Protein AF-A0A9D7PU67-F1 (afdb_monomer_lite)

Structure (mmCIF, N/CA/C/O backbone):
data_AF-A0A9D7PU67-F1
#
_entry.id   AF-A0A9D7PU67-F1
#
loop_
_atom_site.group_PDB
_atom_site.id
_atom_site.type_symbol
_atom_site.label_atom_id
_atom_site.label_alt_id
_atom_site.label_comp_id
_atom_site.label_asym_id
_atom_site.label_entity_id
_atom_site.label_seq_id
_atom_site.pdbx_PDB_ins_code
_atom_site.Cartn_x
_atom_site.Cartn_y
_atom_site.Cartn_z
_atom_site.occupancy
_atom_site.B_iso_or_equiv
_atom_site.auth_seq_id
_atom_site.auth_comp_id
_atom_site.auth_asym_id
_atom_site.auth_atom_id
_atom_site.pdbx_PDB_model_num
ATOM 1 N N . MET A 1 1 ? 16.596 6.569 -19.441 1.00 32.72 1 MET A N 1
ATOM 2 C CA . MET A 1 1 ? 15.297 6.481 -18.750 1.00 32.72 1 MET A CA 1
ATOM 3 C C . MET A 1 1 ? 15.361 5.242 -17.874 1.00 32.72 1 MET A C 1
ATOM 5 O O . MET A 1 1 ? 14.913 4.185 -18.281 1.00 32.72 1 MET A O 1
ATOM 9 N N . PHE A 1 2 ? 16.075 5.347 -16.754 1.00 24.53 2 PHE A N 1
ATOM 10 C CA . PHE A 1 2 ? 16.159 4.300 -15.739 1.00 24.53 2 PHE A CA 1
ATOM 11 C C . PHE A 1 2 ? 15.417 4.847 -14.527 1.00 24.53 2 PHE A C 1
ATOM 13 O O . PHE A 1 2 ? 15.648 5.989 -14.125 1.00 24.53 2 PHE A O 1
ATOM 20 N N . CYS A 1 3 ? 14.416 4.084 -14.109 1.00 28.28 3 CYS A N 1
ATOM 21 C CA . CYS A 1 3 ? 13.484 4.424 -13.052 1.00 28.28 3 CYS A CA 1
ATOM 22 C C . CYS A 1 3 ? 14.234 4.480 -11.714 1.00 28.28 3 CYS A C 1
ATOM 24 O O . CYS A 1 3 ? 15.196 3.744 -11.523 1.00 28.28 3 CYS A O 1
ATOM 26 N N . LEU A 1 4 ? 13.807 5.410 -10.864 1.00 29.77 4 LEU A N 1
ATOM 27 C CA . LEU A 1 4 ? 14.321 5.744 -9.538 1.00 29.77 4 LEU A CA 1
ATOM 28 C C . LEU A 1 4 ? 15.015 4.587 -8.784 1.00 29.77 4 LEU A C 1
ATOM 30 O O . LEU A 1 4 ? 14.362 3.632 -8.381 1.00 29.77 4 LEU A O 1
ATOM 34 N N . ASP A 1 5 ? 16.305 4.774 -8.490 1.00 30.78 5 ASP A N 1
ATOM 35 C CA . ASP A 1 5 ? 17.040 4.103 -7.411 1.00 30.78 5 ASP A CA 1
ATOM 36 C C . ASP A 1 5 ? 16.434 4.494 -6.042 1.00 30.78 5 ASP A C 1
ATOM 38 O O . ASP A 1 5 ? 16.908 5.442 -5.406 1.00 30.78 5 ASP A O 1
ATOM 42 N N . ILE A 1 6 ? 15.387 3.812 -5.562 1.00 40.22 6 ILE A N 1
ATOM 43 C CA . ILE A 1 6 ? 14.903 4.017 -4.178 1.00 40.22 6 ILE A CA 1
ATOM 44 C C . ILE A 1 6 ? 15.603 3.087 -3.177 1.00 40.22 6 ILE A C 1
ATOM 46 O O . ILE A 1 6 ? 15.678 3.439 -2.001 1.00 40.22 6 ILE A O 1
ATOM 50 N N . CYS A 1 7 ? 16.226 1.982 -3.600 1.00 36.12 7 CYS A N 1
ATOM 51 C CA . CYS A 1 7 ? 16.802 1.022 -2.650 1.00 36.12 7 CYS A CA 1
ATOM 52 C C . CYS A 1 7 ? 18.267 0.629 -2.912 1.00 36.12 7 CYS A C 1
ATOM 54 O O . CYS A 1 7 ? 18.661 -0.529 -2.796 1.00 36.12 7 CYS A O 1
ATOM 56 N N . GLN A 1 8 ? 19.154 1.600 -3.156 1.00 37.44 8 GLN A N 1
ATOM 57 C CA . GLN A 1 8 ? 20.599 1.332 -3.062 1.00 37.44 8 GLN A CA 1
ATOM 58 C C . GLN A 1 8 ? 21.043 1.264 -1.592 1.00 37.44 8 GLN A C 1
ATOM 60 O O . GLN A 1 8 ? 21.453 2.257 -0.988 1.00 37.44 8 GLN A O 1
ATOM 65 N N . SER A 1 9 ? 20.935 0.052 -1.041 1.00 42.44 9 SER A N 1
ATOM 66 C CA . SER A 1 9 ? 21.651 -0.530 0.103 1.00 42.44 9 SER A CA 1
ATOM 67 C C . SER A 1 9 ? 22.653 0.406 0.804 1.00 42.44 9 SER A C 1
ATOM 69 O O . SER A 1 9 ? 23.868 0.357 0.603 1.00 42.44 9 SER A O 1
ATOM 71 N N . LYS A 1 10 ? 22.149 1.269 1.686 1.00 42.69 10 LYS A N 1
ATOM 72 C CA . LYS A 1 10 ? 22.955 1.946 2.703 1.00 42.69 10 LYS A CA 1
ATOM 73 C C . LYS A 1 10 ? 22.209 1.841 4.015 1.00 42.69 10 LYS A C 1
ATOM 75 O O . LYS A 1 10 ? 21.038 2.182 4.089 1.00 42.69 10 LYS A O 1
ATOM 80 N N . LYS A 1 11 ? 22.900 1.391 5.067 1.00 45.78 11 LYS A N 1
ATOM 81 C CA . LYS A 1 11 ? 22.454 1.552 6.456 1.00 45.78 11 LYS A CA 1
ATOM 82 C C . LYS A 1 11 ? 22.126 3.028 6.667 1.00 45.78 11 LYS A C 1
ATOM 84 O O . LYS A 1 11 ? 23.031 3.839 6.868 1.00 45.78 11 LYS A O 1
ATOM 89 N N . VAL A 1 12 ? 20.848 3.380 6.584 1.00 50.66 12 VAL A N 1
ATOM 90 C CA . VAL A 1 12 ? 20.417 4.754 6.783 1.00 50.66 12 VAL A CA 1
ATOM 91 C C . VAL A 1 12 ? 20.365 4.984 8.290 1.00 50.66 12 VAL A C 1
ATOM 93 O O . VAL A 1 12 ? 19.400 4.645 8.971 1.00 50.66 12 VAL A O 1
ATOM 96 N N . VAL A 1 13 ? 21.463 5.489 8.854 1.00 49.72 13 VAL A N 1
ATOM 97 C CA . VAL A 1 13 ? 21.493 5.932 10.252 1.00 49.72 13 VAL A CA 1
ATOM 98 C C . VAL A 1 13 ? 20.797 7.288 10.304 1.00 49.72 13 VAL A C 1
ATOM 100 O O . VAL A 1 13 ? 21.420 8.335 10.150 1.00 49.72 13 VAL A O 1
ATOM 103 N N . LEU A 1 14 ? 19.475 7.254 10.458 1.00 52.66 14 LEU A N 1
ATOM 104 C CA . LEU A 1 14 ? 18.619 8.434 10.459 1.00 52.66 14 LEU A CA 1
ATOM 105 C C . LEU A 1 14 ? 18.465 8.969 11.899 1.00 52.66 14 LEU A C 1
ATOM 107 O O . LEU A 1 14 ? 17.792 8.363 12.734 1.00 52.66 14 LEU A O 1
ATOM 111 N N . ARG A 1 15 ? 19.111 10.106 12.212 1.00 50.06 15 ARG A N 1
ATOM 112 C CA . ARG A 1 15 ? 18.971 10.834 13.490 1.00 50.06 15 ARG A CA 1
ATOM 113 C C . ARG A 1 15 ? 18.089 12.070 13.293 1.00 50.06 15 ARG A C 1
ATOM 115 O O . ARG A 1 15 ? 18.586 13.130 12.937 1.00 50.06 15 ARG A O 1
ATOM 122 N N . PHE A 1 16 ? 16.790 11.900 13.529 1.00 57.41 16 PHE A N 1
ATOM 123 C CA . PHE A 1 16 ? 15.740 12.853 13.154 1.00 57.41 16 PHE A CA 1
ATOM 124 C C . PHE A 1 16 ? 14.563 12.844 14.156 1.00 57.41 16 PHE A C 1
ATOM 126 O O . PHE A 1 16 ? 14.526 11.957 15.023 1.00 57.41 16 PHE A O 1
ATOM 133 N N . PRO A 1 17 ? 13.619 13.810 14.092 1.00 71.88 17 PRO A N 1
ATOM 134 C CA . PRO A 1 17 ? 12.368 13.788 14.863 1.00 71.88 17 PRO A CA 1
ATOM 135 C C . PRO A 1 17 ? 11.592 12.461 14.736 1.00 71.88 17 PRO A C 1
ATOM 137 O O . PRO A 1 17 ? 11.813 11.660 13.829 1.00 71.88 17 PRO A O 1
ATOM 140 N N . MET A 1 18 ? 10.686 12.199 15.686 1.00 73.25 18 MET A N 1
ATOM 141 C CA . MET A 1 18 ? 10.026 10.891 15.856 1.00 73.25 18 MET A CA 1
ATOM 142 C C . MET A 1 18 ? 9.345 10.376 14.577 1.00 73.25 18 MET A C 1
ATOM 144 O O . MET A 1 18 ? 9.430 9.186 14.287 1.00 73.25 18 MET A O 1
ATOM 148 N N . GLN A 1 19 ? 8.717 11.261 13.799 1.00 75.81 19 GLN A N 1
ATOM 149 C CA . GLN A 1 19 ? 8.023 10.920 12.555 1.00 75.81 19 GLN A CA 1
ATOM 150 C C . GLN A 1 19 ? 8.989 10.344 11.512 1.00 75.81 19 GLN A C 1
ATOM 152 O O . GLN A 1 19 ? 8.735 9.290 10.934 1.00 75.81 19 GLN A O 1
ATOM 157 N N . GLU A 1 20 ? 10.139 10.988 11.331 1.00 81.38 20 GLU A N 1
ATOM 158 C CA . GLU A 1 20 ? 11.151 10.565 10.365 1.00 81.38 20 GLU A CA 1
ATOM 159 C C . GLU A 1 20 ? 11.789 9.232 10.761 1.00 81.38 20 GLU A C 1
ATOM 161 O O . GLU A 1 20 ? 12.112 8.431 9.894 1.00 81.38 20 GLU A O 1
ATOM 166 N N . ARG A 1 21 ? 11.901 8.934 12.063 1.00 82.12 21 ARG A N 1
ATOM 167 C CA . ARG A 1 21 ? 12.395 7.629 12.540 1.00 82.12 21 ARG A CA 1
ATOM 168 C C . ARG A 1 21 ? 11.453 6.475 12.205 1.00 82.12 21 ARG A C 1
ATOM 170 O O . ARG A 1 21 ? 11.923 5.368 11.954 1.00 82.12 21 ARG A O 1
ATOM 177 N N . VAL A 1 22 ? 10.144 6.713 12.235 1.00 84.12 22 VAL A N 1
ATOM 178 C CA . VAL A 1 22 ? 9.155 5.694 11.856 1.00 84.12 22 VAL A CA 1
ATOM 179 C C . VAL A 1 22 ? 9.220 5.455 10.352 1.00 84.12 22 VAL A C 1
ATOM 181 O O . VAL A 1 22 ? 9.361 4.311 9.930 1.00 84.12 22 VAL A O 1
ATOM 184 N N . LEU A 1 23 ? 9.216 6.525 9.552 1.00 84.19 23 LEU A N 1
ATOM 185 C CA . LEU A 1 23 ? 9.332 6.431 8.093 1.00 84.19 23 LEU A CA 1
ATOM 186 C C . LEU A 1 23 ? 10.642 5.755 7.668 1.00 84.19 23 LEU A C 1
ATOM 188 O O . LEU A 1 23 ? 10.625 4.840 6.854 1.00 84.19 23 LEU A O 1
ATOM 192 N N . ALA A 1 24 ? 11.759 6.140 8.290 1.00 86.12 24 ALA A N 1
ATOM 193 C CA . ALA A 1 24 ? 13.068 5.519 8.116 1.00 86.12 24 ALA A CA 1
ATOM 194 C C . ALA A 1 24 ? 13.020 4.001 8.269 1.00 86.12 24 ALA A C 1
ATOM 196 O O . ALA A 1 24 ? 13.600 3.267 7.474 1.00 86.12 24 ALA A O 1
ATOM 197 N N . ARG A 1 25 ? 12.351 3.539 9.328 1.00 87.00 25 ARG A N 1
ATOM 198 C CA . ARG A 1 25 ? 12.276 2.121 9.640 1.00 87.00 25 ARG A CA 1
ATOM 199 C C . ARG A 1 25 ? 11.380 1.377 8.658 1.00 87.00 25 ARG A C 1
ATOM 201 O O . ARG A 1 25 ? 11.766 0.302 8.225 1.00 87.00 25 ARG A O 1
ATOM 208 N N . LEU A 1 26 ? 10.238 1.962 8.292 1.00 85.12 26 LEU A N 1
ATOM 209 C CA . LEU A 1 26 ? 9.341 1.385 7.290 1.00 85.12 26 LEU A CA 1
ATOM 210 C C . LEU A 1 26 ? 10.051 1.202 5.946 1.00 85.12 26 LEU A C 1
ATOM 212 O O . LEU A 1 26 ? 9.944 0.138 5.358 1.00 85.12 26 LEU A O 1
ATOM 216 N N . VAL A 1 27 ? 10.820 2.200 5.498 1.00 87.00 27 VAL A N 1
ATOM 217 C CA . VAL A 1 27 ? 11.600 2.102 4.252 1.00 87.00 27 VAL A CA 1
ATOM 218 C C . VAL A 1 27 ? 12.719 1.069 4.372 1.00 87.00 27 VAL A C 1
ATOM 220 O O . VAL A 1 27 ? 12.953 0.316 3.437 1.00 87.00 27 VAL A O 1
ATOM 223 N N . ALA A 1 28 ? 13.405 1.007 5.517 1.00 88.19 28 ALA A N 1
ATOM 224 C CA . ALA A 1 28 ? 14.476 0.033 5.731 1.00 88.19 28 ALA A CA 1
ATOM 225 C C . ALA A 1 28 ? 13.987 -1.427 5.727 1.00 88.19 28 ALA A C 1
ATOM 227 O O . ALA A 1 28 ? 14.773 -2.314 5.404 1.00 88.19 28 ALA A O 1
ATOM 228 N N . ASP A 1 29 ? 12.723 -1.659 6.094 1.00 87.31 29 ASP A N 1
ATOM 229 C CA . ASP A 1 29 ? 12.086 -2.979 6.109 1.00 87.31 29 ASP A CA 1
ATOM 230 C C . ASP A 1 29 ? 11.252 -3.249 4.828 1.00 87.31 29 ASP A C 1
ATOM 232 O O . ASP A 1 29 ? 10.629 -4.304 4.730 1.00 87.31 29 ASP A O 1
ATOM 236 N N . ALA A 1 30 ? 11.203 -2.316 3.865 1.00 87.56 30 ALA A N 1
ATOM 237 C CA . ALA A 1 30 ? 10.397 -2.439 2.648 1.00 87.56 30 ALA A CA 1
ATOM 238 C C . ALA A 1 30 ? 11.127 -3.182 1.517 1.00 87.56 30 ALA A C 1
ATOM 240 O O . ALA A 1 30 ? 12.336 -3.031 1.333 1.00 87.56 30 ALA A O 1
ATOM 241 N N . ASP A 1 31 ? 10.360 -3.912 0.706 1.00 85.94 31 ASP A N 1
ATOM 242 C CA . ASP A 1 31 ? 10.837 -4.520 -0.535 1.00 85.94 31 ASP A CA 1
ATOM 243 C C . ASP A 1 31 ? 10.728 -3.537 -1.710 1.00 85.94 31 ASP A C 1
ATOM 245 O O . ASP A 1 31 ? 9.735 -2.821 -1.865 1.00 85.94 31 ASP A O 1
ATOM 249 N N . GLU A 1 32 ? 11.749 -3.514 -2.566 1.00 87.25 32 GLU A N 1
ATOM 250 C CA . GLU A 1 32 ? 11.720 -2.751 -3.814 1.00 87.25 32 GLU A CA 1
ATOM 251 C C . GLU A 1 32 ? 10.908 -3.503 -4.875 1.00 87.25 32 GLU A C 1
ATOM 253 O O . GLU A 1 32 ? 11.156 -4.679 -5.147 1.00 87.25 32 GLU A O 1
ATOM 258 N N . ILE A 1 33 ? 9.941 -2.818 -5.487 1.00 83.00 33 ILE A N 1
ATOM 259 C CA . ILE A 1 33 ? 9.034 -3.388 -6.486 1.00 83.00 33 ILE A CA 1
ATOM 260 C C . ILE A 1 33 ? 9.196 -2.619 -7.797 1.00 83.00 33 ILE A C 1
ATOM 262 O O . ILE A 1 33 ? 9.064 -1.396 -7.822 1.00 83.00 33 ILE A O 1
ATOM 266 N N . ASP A 1 34 ? 9.459 -3.339 -8.890 1.00 82.81 34 ASP A N 1
ATOM 267 C CA . ASP A 1 34 ? 9.473 -2.765 -10.238 1.00 82.81 34 ASP A CA 1
ATOM 268 C C . ASP A 1 34 ? 8.036 -2.633 -10.758 1.00 82.81 34 ASP A C 1
ATOM 270 O O . ASP A 1 34 ? 7.285 -3.609 -10.830 1.00 82.81 34 ASP A O 1
ATOM 274 N N . VAL A 1 35 ? 7.654 -1.409 -11.111 1.00 74.62 35 VAL A N 1
ATOM 275 C CA . VAL A 1 35 ? 6.287 -1.029 -11.474 1.00 74.62 35 VAL A CA 1
ATOM 276 C C . VAL A 1 35 ? 6.284 -0.639 -12.949 1.00 74.62 35 VAL A C 1
ATOM 278 O O . VAL A 1 35 ? 7.041 0.234 -13.382 1.00 74.62 35 VAL A O 1
ATOM 281 N N . ARG A 1 36 ? 5.462 -1.314 -13.7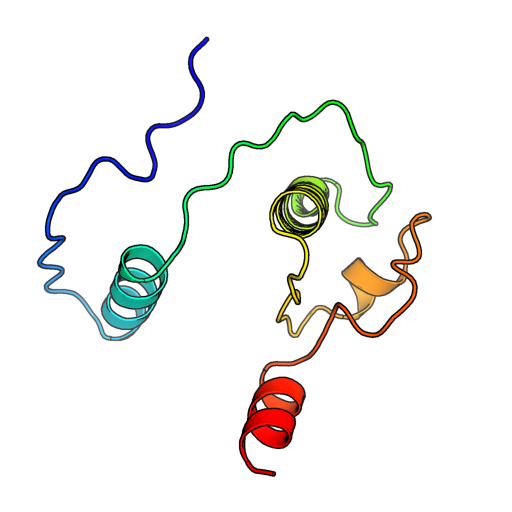56 1.00 68.00 36 ARG A N 1
ATOM 282 C CA . ARG A 1 36 ? 5.404 -1.115 -15.209 1.00 68.00 36 ARG A CA 1
ATOM 283 C C . ARG A 1 36 ? 4.083 -0.454 -15.561 1.00 68.00 36 ARG A C 1
ATOM 285 O O . ARG A 1 36 ? 3.146 -1.192 -15.864 1.00 68.00 36 ARG A O 1
ATOM 292 N N . TYR A 1 37 ? 4.070 0.892 -15.564 1.00 65.81 37 TYR A N 1
ATOM 293 C CA . TYR A 1 37 ? 2.923 1.830 -15.679 1.00 65.81 37 TYR A CA 1
ATOM 294 C C . TYR A 1 37 ? 2.045 1.712 -16.944 1.00 65.81 37 TYR A C 1
ATOM 296 O O . TYR A 1 37 ? 1.595 2.695 -17.537 1.00 65.81 37 TYR A O 1
ATOM 304 N N . LEU A 1 38 ? 1.838 0.493 -17.415 1.00 70.75 38 LEU A N 1
ATOM 305 C CA . LEU A 1 38 ? 1.049 0.099 -18.568 1.00 70.75 38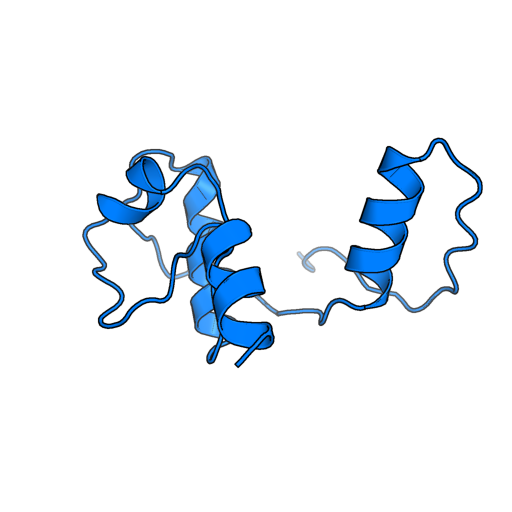 LEU A CA 1
ATOM 306 C C . LEU A 1 38 ? -0.417 -0.093 -18.175 1.00 70.75 38 LEU A C 1
ATOM 308 O O . LEU A 1 38 ? -1.294 -0.038 -19.035 1.00 70.75 38 LEU A O 1
ATOM 312 N N . TRP A 1 39 ? -0.684 -0.308 -16.885 1.00 66.44 39 TRP A N 1
ATOM 313 C CA . TRP A 1 39 ? -2.021 -0.469 -16.340 1.00 66.44 39 TRP A CA 1
ATOM 314 C C . TRP A 1 39 ? -2.502 0.844 -15.715 1.00 66.44 39 TRP A C 1
ATOM 316 O O . TRP A 1 39 ? -1.789 1.458 -14.930 1.00 66.44 39 TRP A O 1
ATOM 326 N N . ARG A 1 40 ? -3.707 1.297 -16.084 1.00 70.12 40 ARG A N 1
ATOM 327 C CA . ARG A 1 40 ? -4.331 2.530 -15.576 1.00 70.12 40 ARG A CA 1
ATOM 328 C C . ARG A 1 40 ? -5.618 2.175 -14.837 1.00 70.12 40 ARG A C 1
ATOM 330 O O . ARG A 1 40 ? -6.668 2.078 -15.476 1.00 70.12 40 ARG A O 1
ATOM 337 N N . PRO A 1 41 ? -5.554 1.936 -13.521 1.00 66.62 41 PRO A N 1
ATOM 338 C CA . PRO A 1 41 ? -6.751 1.936 -12.704 1.00 66.62 41 PRO A CA 1
ATOM 339 C C . PRO A 1 41 ? -7.466 3.285 -12.845 1.00 66.62 41 PRO A C 1
ATOM 341 O O . PRO A 1 41 ? -6.819 4.305 -13.036 1.00 66.62 41 PRO A O 1
ATOM 344 N N . ASN A 1 42 ? -8.796 3.291 -12.817 1.00 70.81 42 ASN A N 1
ATOM 345 C CA . ASN A 1 42 ? -9.596 4.517 -12.887 1.00 70.81 42 ASN A CA 1
ATOM 346 C C . ASN A 1 42 ? -10.018 4.913 -11.461 1.00 70.81 42 ASN A C 1
ATOM 348 O O . ASN A 1 42 ? -11.196 4.802 -11.110 1.00 70.81 42 ASN A O 1
ATOM 352 N N . LEU A 1 43 ? -9.045 5.210 -10.587 1.00 76.75 43 LEU A N 1
ATOM 353 C CA . LEU A 1 43 ? -9.333 5.752 -9.253 1.00 76.75 43 LEU A CA 1
ATOM 354 C C . LEU A 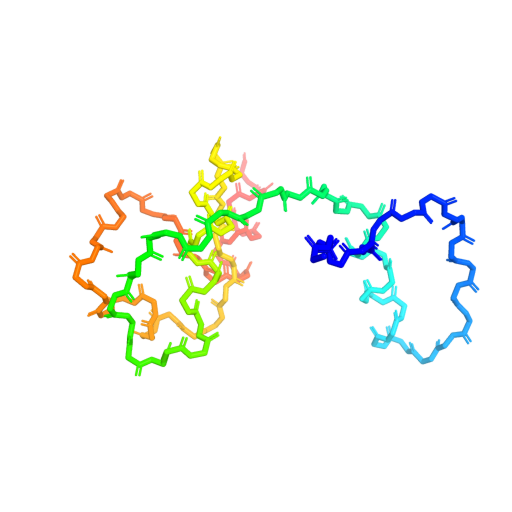1 43 ? -9.869 7.179 -9.360 1.00 76.75 43 LEU A C 1
ATOM 356 O O . LEU A 1 43 ? -9.609 7.891 -10.324 1.00 76.75 43 LEU A O 1
ATOM 360 N N . GLN A 1 44 ? -10.588 7.615 -8.325 1.00 75.50 44 GLN A N 1
ATOM 361 C CA . GLN A 1 44 ? -11.076 8.992 -8.257 1.00 75.50 44 GLN A CA 1
ATOM 362 C C . GLN A 1 44 ? -9.920 10.008 -8.196 1.00 75.50 44 GLN A C 1
ATOM 364 O O . GLN A 1 44 ? -10.022 11.079 -8.796 1.00 75.50 44 GLN A O 1
ATOM 369 N N . ASP A 1 45 ? -8.842 9.676 -7.478 1.00 79.25 45 ASP A N 1
ATOM 370 C CA . ASP A 1 45 ? -7.587 10.425 -7.510 1.00 79.25 45 ASP A CA 1
ATOM 371 C C . ASP A 1 45 ? -6.585 9.710 -8.425 1.00 79.25 45 ASP A C 1
ATOM 373 O O . ASP A 1 45 ? -6.049 8.650 -8.097 1.00 79.25 45 ASP A O 1
ATOM 377 N N . GLU A 1 46 ? -6.321 10.313 -9.584 1.00 78.31 46 GLU A N 1
ATOM 378 C CA . GLU A 1 46 ? -5.337 9.818 -10.550 1.00 78.31 46 GLU A CA 1
ATOM 379 C C . GLU A 1 46 ? -3.927 9.710 -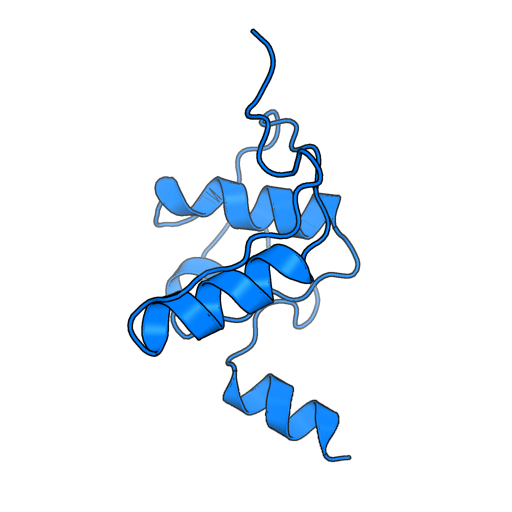9.953 1.00 78.31 46 GLU A C 1
ATOM 381 O O . GLU A 1 46 ? -3.122 8.892 -10.407 1.00 78.31 46 GLU A O 1
ATOM 386 N N . GLY A 1 47 ? -3.627 10.521 -8.933 1.00 80.62 47 GLY A N 1
ATOM 387 C CA . GLY A 1 47 ? -2.368 10.487 -8.203 1.00 80.62 47 GLY A CA 1
ATOM 388 C C . GLY A 1 47 ? -2.154 9.190 -7.430 1.00 80.62 47 GLY A C 1
ATOM 389 O O . GLY A 1 47 ? -1.004 8.815 -7.237 1.00 80.62 47 GLY A O 1
ATOM 390 N N . ASP A 1 48 ? -3.215 8.467 -7.067 1.00 82.94 48 ASP A N 1
ATOM 391 C CA . ASP A 1 48 ? -3.145 7.239 -6.264 1.00 82.94 48 ASP A CA 1
ATOM 392 C C . ASP A 1 48 ? -3.096 5.956 -7.116 1.00 82.94 48 ASP A C 1
ATOM 394 O O . ASP A 1 48 ? -2.897 4.856 -6.594 1.00 82.94 48 ASP A O 1
ATOM 398 N N . ASN A 1 49 ? -3.209 6.068 -8.445 1.00 81.75 49 ASN A N 1
ATOM 399 C CA . ASN A 1 49 ? -3.225 4.923 -9.366 1.00 81.75 49 ASN A CA 1
ATOM 400 C C . ASN A 1 49 ? -1.993 4.018 -9.251 1.00 81.75 49 ASN A C 1
ATOM 402 O O . ASN A 1 49 ? -2.109 2.795 -9.373 1.00 81.75 49 ASN A O 1
ATOM 406 N N . PHE A 1 50 ? -0.824 4.590 -8.955 1.00 83.00 50 PHE A N 1
ATOM 407 C CA . PHE A 1 50 ? 0.406 3.813 -8.791 1.00 83.00 50 PHE A CA 1
ATOM 408 C C . PHE A 1 50 ? 0.353 2.870 -7.577 1.00 83.00 50 PHE A C 1
ATOM 410 O O . PHE A 1 50 ? 1.006 1.829 -7.585 1.00 83.00 50 PHE A O 1
ATOM 417 N N . ILE A 1 51 ? -0.436 3.189 -6.542 1.00 83.50 51 ILE A N 1
ATOM 418 C CA . ILE A 1 51 ? -0.547 2.368 -5.327 1.00 83.50 51 ILE A CA 1
ATOM 419 C C . ILE A 1 51 ? -1.179 1.016 -5.665 1.00 83.50 51 ILE A C 1
ATOM 421 O O . ILE A 1 51 ? -0.720 -0.020 -5.184 1.00 83.50 51 ILE A O 1
ATOM 425 N N . TYR A 1 52 ? -2.191 0.999 -6.537 1.00 80.62 52 TYR A N 1
ATOM 426 C CA . TYR A 1 52 ? -2.770 -0.256 -7.012 1.00 80.62 52 TYR A CA 1
ATOM 427 C C . TYR A 1 52 ? -1.813 -1.065 -7.865 1.00 80.62 52 TYR A C 1
ATOM 429 O O . TYR A 1 52 ? -1.808 -2.294 -7.800 1.00 80.62 52 TYR A O 1
ATOM 437 N N . GLU A 1 53 ? -1.009 -0.385 -8.667 1.00 80.56 53 GLU A N 1
ATOM 438 C CA . GLU A 1 53 ? -0.035 -1.048 -9.508 1.00 80.56 53 GLU A CA 1
ATOM 439 C C . GLU A 1 53 ? 1.039 -1.749 -8.671 1.00 80.56 53 GLU A C 1
ATOM 441 O O . GLU A 1 53 ? 1.317 -2.930 -8.889 1.00 80.56 53 GLU A O 1
ATOM 446 N N . ILE A 1 54 ? 1.546 -1.068 -7.635 1.00 83.75 54 ILE A N 1
ATOM 447 C CA . ILE A 1 54 ? 2.425 -1.668 -6.626 1.00 83.75 54 ILE A CA 1
ATOM 448 C C . ILE A 1 54 ? 1.722 -2.844 -5.948 1.00 83.75 54 ILE A C 1
ATOM 450 O O . ILE A 1 54 ? 2.317 -3.911 -5.821 1.00 83.75 54 ILE A O 1
ATOM 454 N N . ALA A 1 55 ? 0.464 -2.690 -5.525 1.00 81.94 55 ALA A N 1
ATOM 455 C CA . ALA A 1 55 ? -0.273 -3.750 -4.837 1.00 81.94 55 ALA A CA 1
ATOM 456 C C . ALA A 1 55 ? -0.457 -5.011 -5.704 1.00 81.94 55 ALA A C 1
ATOM 458 O O . ALA A 1 55 ? -0.388 -6.126 -5.187 1.00 81.94 55 ALA A O 1
ATOM 459 N N . VAL A 1 56 ? -0.639 -4.862 -7.021 1.00 79.50 56 VAL A N 1
ATOM 460 C CA . VAL A 1 56 ? -0.677 -6.001 -7.956 1.00 79.50 56 VAL A CA 1
ATOM 461 C C . VAL A 1 56 ? 0.697 -6.613 -8.146 1.00 79.50 56 VAL A C 1
ATOM 463 O O . VAL A 1 56 ? 0.825 -7.835 -8.071 1.00 79.50 56 VAL A O 1
ATOM 466 N N . ALA A 1 57 ? 1.720 -5.788 -8.368 1.00 82.62 57 ALA A N 1
ATOM 467 C CA . ALA A 1 57 ? 3.086 -6.261 -8.569 1.00 82.62 57 ALA A CA 1
ATOM 468 C C . ALA A 1 57 ? 3.658 -6.964 -7.321 1.00 82.62 57 ALA A C 1
ATOM 470 O O . ALA A 1 57 ? 4.466 -7.878 -7.451 1.00 82.62 57 ALA A O 1
ATOM 471 N N . SER A 1 58 ? 3.196 -6.582 -6.127 1.00 81.69 58 SER A N 1
ATOM 472 C CA . SER A 1 58 ? 3.581 -7.160 -4.829 1.00 81.69 58 SER A CA 1
ATOM 473 C C . SER A 1 58 ? 2.621 -8.238 -4.311 1.00 81.69 58 SER A C 1
ATOM 475 O O . SER A 1 58 ? 2.711 -8.639 -3.153 1.00 81.69 58 SER A O 1
ATOM 477 N N . SER A 1 59 ? 1.685 -8.723 -5.135 1.00 78.19 59 SER A N 1
ATOM 478 C CA . SER A 1 59 ? 0.686 -9.698 -4.691 1.00 78.19 59 SER A CA 1
ATOM 479 C C . SER A 1 59 ? 1.332 -11.012 -4.205 1.00 78.19 59 SER A C 1
ATOM 481 O O . SER A 1 59 ? 2.161 -11.578 -4.923 1.00 78.19 59 SER A O 1
ATOM 483 N N . PRO A 1 60 ? 0.934 -11.552 -3.034 1.00 82.38 60 PRO A N 1
ATOM 484 C CA . PRO A 1 60 ? -0.159 -11.094 -2.168 1.00 82.38 60 PRO A CA 1
ATOM 485 C C . PRO A 1 60 ? 0.217 -9.880 -1.293 1.00 82.38 60 PRO A C 1
ATOM 487 O O . PRO A 1 60 ? 1.103 -9.969 -0.449 1.00 82.38 60 PRO A O 1
ATOM 490 N N . CYS A 1 61 ? -0.524 -8.772 -1.422 1.00 83.69 61 CYS A N 1
ATOM 491 C CA . CYS A 1 61 ? -0.278 -7.515 -0.700 1.00 83.69 61 CYS A CA 1
ATOM 492 C C . CYS A 1 61 ? -1.588 -6.888 -0.207 1.00 83.69 61 CYS A C 1
ATOM 494 O O . CYS A 1 61 ? -2.595 -6.967 -0.899 1.00 83.69 61 CYS A O 1
ATOM 496 N N . THR A 1 62 ? -1.590 -6.263 0.976 1.00 86.06 62 THR A N 1
ATOM 497 C CA . THR A 1 62 ? -2.737 -5.507 1.519 1.00 86.06 62 THR A CA 1
ATOM 498 C C . THR A 1 62 ? -2.386 -4.025 1.605 1.00 86.06 62 THR A C 1
ATOM 500 O O . THR A 1 62 ? -1.430 -3.650 2.278 1.00 86.06 62 THR A O 1
ATOM 503 N N . ILE A 1 63 ? -3.194 -3.175 0.979 1.00 86.44 63 ILE A N 1
ATOM 504 C CA . ILE A 1 63 ? -3.132 -1.721 1.113 1.00 86.44 63 ILE A CA 1
ATOM 505 C C . ILE A 1 63 ? -3.697 -1.338 2.482 1.00 86.44 63 ILE A C 1
ATOM 507 O O . ILE A 1 63 ? -4.849 -1.635 2.803 1.00 86.44 63 ILE A O 1
ATOM 511 N N . VAL A 1 64 ? -2.896 -0.647 3.291 1.00 89.62 64 VAL A N 1
ATOM 512 C CA . VAL A 1 64 ? -3.313 -0.168 4.612 1.00 89.62 64 VAL A CA 1
ATOM 513 C C . VAL A 1 64 ? -3.513 1.343 4.565 1.00 89.62 64 VAL A C 1
ATOM 515 O O . VAL A 1 64 ? -2.554 2.089 4.395 1.00 89.62 64 VAL A O 1
ATOM 518 N N . THR A 1 65 ? -4.752 1.815 4.708 1.00 87.88 65 THR A N 1
ATOM 519 C CA . THR A 1 65 ? -5.084 3.244 4.598 1.00 87.88 65 THR A CA 1
ATOM 520 C C . THR A 1 65 ? -6.335 3.613 5.394 1.00 87.88 65 THR A C 1
ATOM 522 O O . THR A 1 65 ? -7.222 2.789 5.611 1.00 87.88 65 THR A O 1
ATOM 525 N N . TYR A 1 66 ? -6.428 4.875 5.818 1.00 89.44 66 TYR A N 1
ATOM 526 C CA . TYR A 1 66 ? -7.685 5.452 6.308 1.00 89.44 66 TYR A CA 1
ATOM 527 C C . TYR A 1 66 ? -8.570 5.976 5.168 1.00 89.44 66 TYR A C 1
ATOM 529 O O . TYR A 1 66 ? -9.763 6.191 5.374 1.00 89.44 66 TYR A O 1
ATOM 537 N N . ASN A 1 67 ? -8.020 6.155 3.962 1.00 86.62 67 ASN A N 1
ATOM 538 C CA . ASN A 1 67 ? -8.733 6.704 2.812 1.00 86.62 67 ASN A CA 1
ATOM 539 C C . ASN A 1 67 ? -9.509 5.628 2.033 1.00 86.62 67 ASN A C 1
ATOM 541 O O . ASN A 1 67 ? -9.384 5.495 0.822 1.00 86.62 67 ASN A O 1
ATOM 545 N N . LEU A 1 68 ? -10.298 4.811 2.734 1.00 84.56 68 LEU A N 1
ATOM 546 C CA . LEU A 1 68 ? -10.980 3.658 2.131 1.00 84.56 68 LEU A CA 1
ATOM 547 C C . LEU A 1 68 ? -11.879 4.040 0.950 1.00 84.56 68 LEU A C 1
ATOM 549 O O . LEU A 1 68 ? -12.051 3.249 0.030 1.00 84.56 68 LEU A O 1
ATOM 553 N N . ARG A 1 69 ? -12.478 5.235 0.998 1.00 82.06 69 ARG A N 1
ATOM 554 C CA . ARG A 1 69 ? -13.429 5.707 -0.009 1.00 82.06 69 ARG A CA 1
ATOM 555 C C . ARG A 1 69 ? -12.788 5.789 -1.388 1.00 82.06 69 ARG A C 1
ATOM 557 O O . ARG A 1 69 ? -13.388 5.298 -2.342 1.00 82.06 69 ARG A O 1
ATOM 564 N N . ASP A 1 70 ? -11.598 6.364 -1.473 1.00 79.38 70 ASP A N 1
ATOM 565 C CA . ASP A 1 70 ? -10.956 6.624 -2.759 1.00 79.38 70 ASP A CA 1
ATOM 566 C C . ASP A 1 70 ? -10.547 5.299 -3.414 1.00 79.38 70 ASP A C 1
ATOM 568 O O . ASP A 1 70 ? -10.795 5.097 -4.598 1.00 79.38 70 ASP A O 1
ATOM 572 N N . PHE A 1 71 ? -10.125 4.318 -2.609 1.00 79.00 71 PHE A N 1
ATOM 573 C CA . PHE A 1 71 ? -9.816 2.949 -3.042 1.00 79.00 71 PHE A CA 1
ATOM 574 C C . PHE A 1 71 ? -11.032 2.005 -3.131 1.00 79.00 71 PHE A C 1
ATOM 576 O O . PHE A 1 71 ? -10.879 0.824 -3.434 1.00 79.00 71 PHE A O 1
ATOM 583 N N . ALA A 1 72 ? -12.254 2.469 -2.864 1.00 73.19 72 ALA A N 1
ATOM 584 C CA . ALA A 1 72 ? -13.465 1.651 -3.002 1.00 73.19 72 ALA A CA 1
ATOM 585 C C . ALA A 1 72 ? -14.191 1.876 -4.338 1.00 73.19 72 ALA A C 1
ATOM 587 O O . ALA A 1 72 ? -15.035 1.064 -4.722 1.00 73.19 72 ALA A O 1
ATOM 588 N N . GLN A 1 73 ? -13.905 2.987 -5.025 1.00 65.50 73 GLN A N 1
ATOM 589 C CA . GLN A 1 73 ? -14.706 3.485 -6.151 1.00 65.50 73 GLN A CA 1
ATOM 590 C C . GLN A 1 73 ? -14.095 3.221 -7.535 1.00 65.50 73 GLN A C 1
ATOM 592 O O . GLN A 1 73 ? -14.719 3.563 -8.536 1.00 65.50 73 GLN A O 1
ATOM 597 N N . GLY A 1 74 ? -12.927 2.578 -7.610 1.00 63.31 74 GLY A N 1
ATOM 598 C CA . GLY A 1 74 ? -12.306 2.211 -8.883 1.00 63.31 74 GLY A CA 1
ATOM 599 C C . GLY A 1 74 ? -13.078 1.124 -9.644 1.00 63.31 74 GLY A C 1
ATOM 600 O O . GLY A 1 74 ? -13.691 0.233 -9.051 1.00 63.31 74 GLY A O 1
ATOM 601 N N . GLU A 1 75 ? -13.011 1.161 -10.979 1.00 59.28 75 GLU A N 1
ATOM 602 C CA . GLU A 1 75 ? -13.590 0.126 -11.858 1.00 59.28 75 GLU A CA 1
ATOM 603 C C . GLU A 1 75 ? -13.014 -1.273 -11.579 1.00 59.28 75 GLU A C 1
ATOM 605 O O . GLU A 1 75 ? -13.698 -2.289 -11.732 1.00 59.28 75 GLU A O 1
ATOM 610 N N . ILE A 1 76 ? -11.766 -1.328 -11.108 1.00 60.50 76 ILE A N 1
ATOM 611 C CA . ILE A 1 76 ? -11.121 -2.561 -10.668 1.00 60.50 76 ILE A CA 1
ATOM 612 C C . ILE A 1 76 ? -11.538 -2.836 -9.230 1.00 60.50 76 ILE A C 1
ATOM 614 O O . ILE A 1 76 ? -10.954 -2.350 -8.262 1.00 60.50 76 ILE A O 1
ATOM 618 N N . ARG A 1 77 ? -12.543 -3.694 -9.090 1.00 58.88 77 ARG A N 1
ATOM 619 C CA . ARG A 1 77 ? -12.841 -4.329 -7.812 1.00 58.88 77 ARG A CA 1
ATOM 620 C C . ARG A 1 77 ? -11.805 -5.417 -7.580 1.00 58.88 77 ARG A C 1
ATOM 622 O O . ARG A 1 77 ? -11.937 -6.515 -8.115 1.00 58.88 77 ARG A O 1
ATOM 629 N N . PHE A 1 78 ? -10.790 -5.124 -6.772 1.00 59.66 78 PHE A N 1
ATOM 630 C CA . PHE A 1 78 ? -9.955 -6.167 -6.185 1.00 59.66 78 PHE A CA 1
ATOM 631 C C . PHE A 1 78 ? -10.867 -7.086 -5.376 1.00 59.66 78 PHE A C 1
ATOM 633 O O . PHE A 1 78 ? -11.344 -6.733 -4.296 1.00 59.66 78 PHE A O 1
ATOM 640 N N . SER A 1 79 ? -11.192 -8.247 -5.935 1.00 46.03 79 SER A N 1
ATOM 641 C CA . SER A 1 79 ? -12.047 -9.223 -5.280 1.00 46.03 79 SER A CA 1
ATOM 642 C C . SER A 1 79 ? -11.312 -9.784 -4.061 1.00 46.03 79 SER A C 1
ATOM 644 O O . SER A 1 79 ? -10.489 -10.682 -4.203 1.00 46.03 79 SER A O 1
ATOM 646 N N . GLY A 1 80 ? -11.603 -9.240 -2.875 1.00 49.53 80 GLY A N 1
ATOM 647 C CA . GLY A 1 80 ? -11.226 -9.826 -1.585 1.00 49.53 80 GLY A CA 1
ATOM 648 C C . GLY A 1 80 ? -10.340 -8.959 -0.687 1.00 49.53 80 GLY A C 1
ATOM 649 O O . GLY A 1 80 ? -9.148 -9.188 -0.608 1.00 49.53 80 GLY A O 1
ATOM 650 N N . GLY A 1 81 ? -10.921 -8.025 0.076 1.00 56.69 81 GLY A N 1
ATOM 651 C CA . GLY A 1 81 ? -10.349 -7.575 1.362 1.00 56.69 81 GLY A CA 1
ATOM 652 C C . GLY A 1 81 ? -8.936 -6.967 1.356 1.00 56.69 81 GLY A C 1
ATOM 653 O O . GLY A 1 81 ? -8.281 -6.977 2.398 1.00 56.69 81 GLY A O 1
ATOM 654 N N . TYR A 1 82 ? -8.473 -6.455 0.214 1.00 71.69 82 TYR A N 1
ATOM 655 C CA . TYR A 1 82 ? -7.105 -5.961 0.019 1.00 71.69 82 TYR A CA 1
ATOM 656 C C . TYR A 1 82 ? -6.863 -4.533 0.505 1.00 71.69 82 TYR A C 1
ATOM 658 O O . TYR A 1 82 ? -5.717 -4.106 0.531 1.00 71.69 82 TYR A O 1
ATOM 666 N N . VAL A 1 83 ? -7.902 -3.794 0.893 1.00 83.94 83 VAL A N 1
ATOM 667 C CA . VAL A 1 83 ? -7.764 -2.461 1.488 1.00 83.94 83 VAL A CA 1
ATOM 668 C C . VAL A 1 83 ? -8.316 -2.522 2.901 1.00 83.94 83 VAL A C 1
ATOM 670 O O . VAL A 1 83 ? -9.483 -2.867 3.089 1.00 83.94 83 VAL A O 1
ATOM 673 N N . LYS A 1 84 ? -7.475 -2.228 3.890 1.00 86.81 84 LYS A N 1
ATOM 674 C CA . LYS A 1 84 ? -7.833 -2.268 5.311 1.00 86.81 84 LYS A CA 1
ATOM 675 C C . LYS A 1 84 ? -7.371 -1.008 6.017 1.00 86.81 84 LYS A C 1
ATOM 677 O O . LYS A 1 84 ? -6.377 -0.389 5.650 1.00 86.81 84 LYS A O 1
ATOM 682 N N . THR A 1 85 ? -8.054 -0.659 7.090 1.00 90.00 85 THR A N 1
ATOM 683 C CA . THR A 1 85 ? -7.555 0.324 8.046 1.00 90.00 85 THR A CA 1
ATOM 684 C C . THR A 1 85 ? -6.417 -0.271 8.879 1.00 90.00 85 THR A C 1
ATOM 686 O O . THR A 1 85 ? -6.381 -1.484 9.115 1.00 90.00 85 THR A O 1
ATOM 689 N N . PRO A 1 86 ? -5.509 0.564 9.414 1.00 91.12 86 PRO A N 1
ATOM 690 C CA . PRO A 1 86 ? -4.513 0.100 10.377 1.00 91.12 86 PRO A CA 1
ATOM 691 C C . PRO A 1 86 ? -5.124 -0.651 11.571 1.00 91.12 86 PRO A C 1
ATOM 693 O O . PRO A 1 86 ? -4.556 -1.636 12.035 1.00 91.12 86 PRO A O 1
ATOM 696 N N . ALA A 1 87 ? -6.300 -0.223 12.047 1.00 91.62 87 ALA A N 1
ATOM 697 C CA . ALA A 1 87 ? -6.991 -0.862 13.166 1.00 91.62 87 ALA A CA 1
ATOM 698 C C . ALA A 1 87 ? -7.428 -2.300 12.840 1.00 91.62 87 ALA A C 1
ATOM 700 O O . ALA A 1 87 ? -7.221 -3.198 13.653 1.00 91.62 87 ALA A O 1
ATOM 701 N N . GLU A 1 88 ? -7.977 -2.534 11.647 1.00 90.31 88 GLU A N 1
ATOM 702 C CA . GLU A 1 88 ? -8.373 -3.875 11.193 1.00 90.31 88 GLU A CA 1
ATOM 703 C C . GLU A 1 88 ? -7.166 -4.806 11.040 1.00 90.31 88 GLU A C 1
ATOM 705 O O . GLU A 1 88 ? -7.239 -5.981 11.401 1.00 90.31 88 GLU A O 1
ATOM 710 N N . VAL A 1 89 ? -6.034 -4.287 10.553 1.00 89.94 89 VAL A N 1
ATOM 711 C CA . VAL A 1 89 ? -4.789 -5.064 10.459 1.00 89.94 89 VAL A CA 1
ATOM 712 C C . VAL A 1 89 ? -4.308 -5.475 11.849 1.00 89.94 89 VAL A C 1
ATOM 714 O O . VAL A 1 89 ? -4.053 -6.656 12.076 1.00 89.94 89 VAL A O 1
ATOM 717 N N . LEU A 1 90 ? -4.250 -4.544 12.804 1.00 91.31 90 LEU A N 1
ATOM 718 C CA . LEU A 1 90 ? -3.827 -4.844 14.176 1.00 91.31 90 LEU A CA 1
ATOM 719 C C . LEU A 1 90 ? -4.743 -5.868 14.861 1.00 91.31 90 LEU A C 1
ATOM 721 O O . LEU A 1 90 ? -4.254 -6.781 15.525 1.00 91.31 90 LEU A O 1
ATOM 725 N N . GLN A 1 91 ? -6.059 -5.762 14.661 1.00 92.12 91 GLN A N 1
ATOM 726 C CA . GLN A 1 91 ? -7.015 -6.752 15.166 1.00 92.12 91 GLN A CA 1
ATOM 727 C C . GLN A 1 91 ? -6.751 -8.141 14.572 1.00 92.12 91 GLN A C 1
ATOM 729 O O . GLN A 1 91 ? -6.759 -9.125 15.306 1.00 92.12 91 GLN A O 1
ATOM 734 N N . SER A 1 92 ? -6.442 -8.225 13.273 1.00 85.69 92 SER A N 1
ATOM 735 C CA . SER A 1 92 ? -6.150 -9.504 12.612 1.00 85.69 92 SER A CA 1
ATOM 736 C C . SER A 1 92 ? -4.839 -10.169 13.047 1.00 85.69 92 SER A C 1
ATOM 738 O O . SER A 1 92 ? -4.699 -11.371 12.869 1.00 85.69 92 SER A O 1
ATOM 740 N N . LEU A 1 93 ? -3.898 -9.415 13.628 1.00 84.56 93 LEU A N 1
ATOM 741 C CA . LEU A 1 93 ? -2.618 -9.934 14.137 1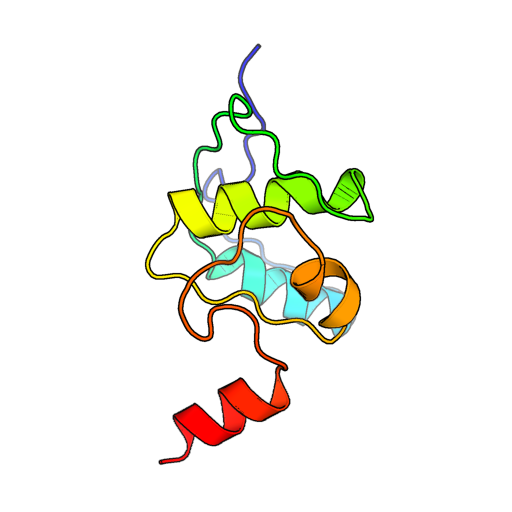.00 84.56 93 LEU A CA 1
ATOM 742 C C . LEU A 1 93 ? -2.683 -10.411 15.596 1.00 84.56 93 LEU A C 1
ATOM 744 O O . LEU A 1 93 ? -1.729 -11.010 16.084 1.00 84.56 93 LEU A O 1
ATOM 748 N N . THR A 1 94 ? -3.763 -10.088 16.312 1.00 78.00 94 THR A N 1
ATOM 749 C CA . THR A 1 94 ? -3.899 -10.365 17.755 1.00 78.00 94 THR A CA 1
ATOM 750 C C . THR A 1 94 ? -4.670 -11.669 18.036 1.00 78.00 94 THR A C 1
ATOM 752 O O . THR A 1 94 ? -4.813 -12.062 19.192 1.00 78.00 94 THR A O 1
ATOM 755 N N . HIS A 1 95 ? -5.151 -12.347 16.990 1.00 53.12 95 HIS A N 1
ATOM 756 C CA . HIS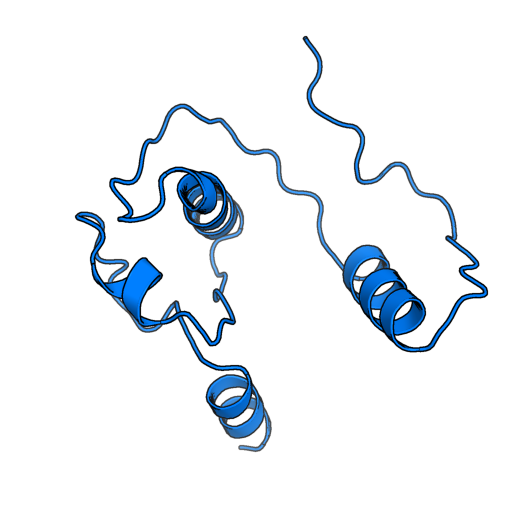 A 1 95 ? -5.830 -13.647 17.037 1.00 53.12 95 HIS A CA 1
ATOM 757 C C . HIS A 1 95 ? -4.906 -14.775 16.581 1.00 53.12 95 HIS A C 1
ATOM 759 O O . HIS A 1 95 ? -5.039 -15.880 17.154 1.00 53.12 95 HIS A O 1
#

Secondary structure (DSSP, 8-state):
-----------------HHHHHHHHHHHTPPP----TT-----SSGGGHHHHHHHHHT-S--EE-S-TTGGGSSS---SSS-EE-HHHHHHHH--

Foldseek 3Di:
DDDDPLDPDDPPPDDDPPVVVVVSVCSVPDDDFDFDPPDQWPFPDSVCRSVVSRVVRPPVAAAEDPPVPRVVPIPDDPPDHRYYHPVVVVVVVVD

Sequence (95 aa):
MFCLDICQSKKVVLRFPMQERVLARLVADADEIDVRYLWRPNLQDEGDNFIYEIAVASSPCTIVTYNLRDFAQGEIRFSGGYVKTPAEVLQSLTH

Radius of gyration: 15.48 Å; chains: 1; bounding box: 38×27×36 Å

pLDDT: mean 72.26, std 17.53, range [24.53, 92.12]

Organism: NCBI:txid2954365